Protein AF-A0A3N5YD74-F1 (afdb_monomer_lite)

Structure (mmCIF, N/CA/C/O backbone):
data_AF-A0A3N5YD74-F1
#
_entry.id   AF-A0A3N5YD74-F1
#
loop_
_atom_site.group_PDB
_atom_site.id
_atom_site.type_symbol
_atom_site.label_atom_id
_atom_site.label_alt_id
_atom_site.label_comp_id
_atom_site.label_asym_id
_atom_site.label_entity_id
_atom_site.label_seq_id
_atom_site.pdbx_PDB_ins_code
_atom_site.Cartn_x
_atom_site.Cartn_y
_atom_site.Cartn_z
_atom_site.occupancy
_atom_site.B_iso_or_equiv
_atom_site.auth_seq_id
_atom_site.auth_comp_id
_atom_site.auth_asym_id
_atom_site.auth_atom_id
_atom_site.pdbx_PDB_model_num
ATOM 1 N N . MET A 1 1 ? -2.105 -13.290 7.907 1.00 53.91 1 MET A N 1
ATOM 2 C CA . MET A 1 1 ? -2.723 -11.979 8.216 1.00 53.91 1 MET A CA 1
ATOM 3 C C . MET A 1 1 ? -2.906 -11.171 6.942 1.00 53.91 1 MET A C 1
ATOM 5 O O . MET A 1 1 ? -1.929 -10.875 6.258 1.00 53.91 1 MET A O 1
ATOM 9 N N . SER A 1 2 ? -4.147 -10.830 6.605 1.00 61.03 2 SER A N 1
ATOM 10 C CA . SER A 1 2 ? -4.459 -9.879 5.539 1.00 61.03 2 SER A CA 1
ATOM 11 C C . SER A 1 2 ? -3.885 -8.507 5.908 1.00 61.03 2 SER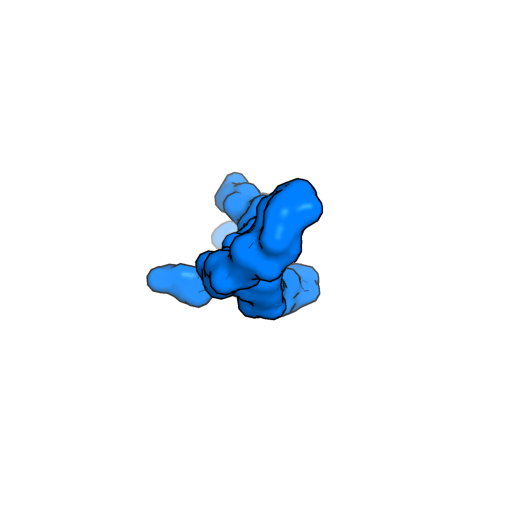 A C 1
ATOM 13 O O . SER A 1 2 ? -4.289 -7.917 6.906 1.00 61.03 2 SER A O 1
ATOM 15 N N . ARG A 1 3 ? -2.917 -7.999 5.129 1.00 74.94 3 ARG A N 1
ATOM 16 C CA . ARG A 1 3 ? -2.360 -6.641 5.281 1.00 74.94 3 ARG A CA 1
ATOM 17 C C . ARG A 1 3 ? -3.381 -5.607 4.798 1.00 74.94 3 ARG A C 1
ATOM 19 O O . ARG A 1 3 ? -3.166 -4.966 3.774 1.00 74.94 3 ARG A O 1
ATOM 26 N N . ILE A 1 4 ? -4.501 -5.493 5.506 1.00 83.06 4 ILE A N 1
ATOM 27 C CA . ILE A 1 4 ? -5.572 -4.539 5.225 1.00 83.06 4 ILE A CA 1
ATOM 28 C C . ILE A 1 4 ? -5.679 -3.577 6.407 1.00 83.06 4 ILE A C 1
ATOM 30 O O . ILE A 1 4 ? -5.704 -4.004 7.559 1.00 83.06 4 ILE A O 1
ATOM 34 N N . CYS A 1 5 ? -5.727 -2.275 6.131 1.00 84.12 5 CYS A N 1
ATOM 35 C CA . CYS A 1 5 ? -5.987 -1.276 7.164 1.00 84.12 5 CYS A CA 1
ATOM 36 C C . CYS A 1 5 ? -7.453 -1.357 7.617 1.00 84.12 5 CYS A C 1
ATOM 38 O O . CYS A 1 5 ? -8.348 -1.181 6.796 1.00 84.12 5 CYS A O 1
ATOM 40 N N . ALA A 1 6 ? -7.704 -1.562 8.911 1.00 80.88 6 ALA A N 1
ATOM 41 C CA . ALA A 1 6 ? -9.063 -1.651 9.460 1.00 80.88 6 ALA A CA 1
ATOM 42 C C . ALA A 1 6 ? -9.838 -0.315 9.453 1.00 80.88 6 ALA A C 1
ATOM 44 O O . ALA A 1 6 ? -11.061 -0.322 9.558 1.00 80.88 6 ALA A O 1
ATOM 45 N N . ILE A 1 7 ? -9.130 0.814 9.333 1.00 82.25 7 ILE A N 1
ATOM 46 C CA . ILE A 1 7 ? -9.702 2.170 9.324 1.00 82.25 7 ILE A CA 1
ATOM 47 C C . ILE A 1 7 ? -9.915 2.637 7.883 1.00 82.25 7 ILE A C 1
ATOM 49 O O . ILE A 1 7 ? -11.016 2.997 7.490 1.00 82.25 7 ILE A O 1
ATOM 53 N N . CYS A 1 8 ? -8.847 2.610 7.082 1.00 80.12 8 CYS A N 1
ATOM 54 C CA . CYS A 1 8 ? -8.836 3.176 5.733 1.00 80.12 8 CYS A CA 1
ATOM 55 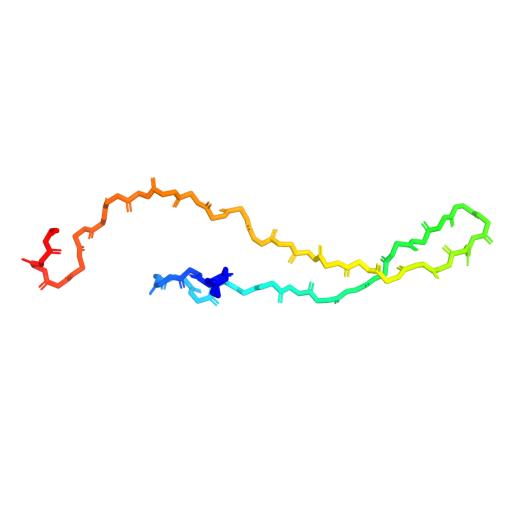C C . CYS A 1 8 ? -9.124 2.146 4.629 1.00 80.12 8 CYS A C 1
ATOM 57 O O . CYS A 1 8 ? -9.113 2.501 3.457 1.00 80.12 8 CYS A O 1
ATOM 59 N N . GLY A 1 9 ? -9.228 0.852 4.952 1.00 83.50 9 GLY A N 1
ATOM 60 C CA . GLY A 1 9 ? -9.425 -0.221 3.966 1.00 83.50 9 GLY A CA 1
ATOM 61 C C . GLY A 1 9 ? -8.250 -0.454 3.004 1.00 83.50 9 GLY A C 1
ATOM 62 O O . GLY A 1 9 ? -8.355 -1.276 2.094 1.00 83.50 9 GLY A O 1
ATOM 63 N N . LYS A 1 10 ? -7.117 0.247 3.183 1.00 87.25 10 LYS A N 1
ATOM 64 C CA . LYS A 1 10 ? -5.929 0.139 2.318 1.00 87.25 10 LYS A CA 1
ATOM 65 C C . LYS A 1 10 ? -5.477 -1.315 2.222 1.00 87.25 10 LYS A C 1
ATOM 67 O O . LYS A 1 10 ? -5.164 -1.925 3.244 1.00 87.25 10 LYS A O 1
ATOM 72 N N . LYS A 1 11 ? -5.414 -1.835 0.997 1.00 89.31 11 LYS A N 1
ATOM 73 C CA . LYS A 1 11 ? -5.075 -3.225 0.674 1.00 89.31 11 LYS A CA 1
ATOM 74 C C . LYS A 1 11 ? -3.845 -3.300 -0.235 1.00 89.31 11 LYS A C 1
ATOM 76 O O . LYS A 1 11 ? -3.531 -2.315 -0.903 1.00 89.31 11 LYS A O 1
ATOM 81 N N . PRO A 1 12 ? -3.139 -4.442 -0.279 1.00 90.31 12 PRO A N 1
ATOM 82 C CA . PRO A 1 12 ? -2.017 -4.622 -1.186 1.00 90.31 12 PRO A CA 1
ATOM 83 C C . PRO A 1 12 ? -2.488 -4.616 -2.637 1.00 90.31 12 PRO A C 1
ATOM 85 O O . PRO A 1 12 ? -3.495 -5.247 -2.958 1.00 90.31 12 PRO A O 1
ATOM 88 N N . ILE A 1 13 ? -1.730 -3.951 -3.500 1.00 90.00 13 ILE A N 1
ATOM 89 C CA . ILE A 1 13 ? -1.992 -3.874 -4.940 1.00 90.00 13 ILE A CA 1
ATOM 90 C C . ILE A 1 13 ? -0.956 -4.737 -5.665 1.00 90.00 13 ILE A C 1
ATOM 92 O O . ILE A 1 13 ? 0.173 -4.903 -5.195 1.00 90.00 13 ILE A O 1
ATOM 96 N N . VAL A 1 14 ? -1.341 -5.329 -6.789 1.00 91.19 14 VAL A N 1
ATOM 97 C CA . VAL A 1 14 ? -0.443 -6.092 -7.663 1.00 91.19 14 VAL A CA 1
ATOM 98 C C . VAL A 1 14 ? 0.001 -5.223 -8.834 1.00 91.19 14 VAL A C 1
AT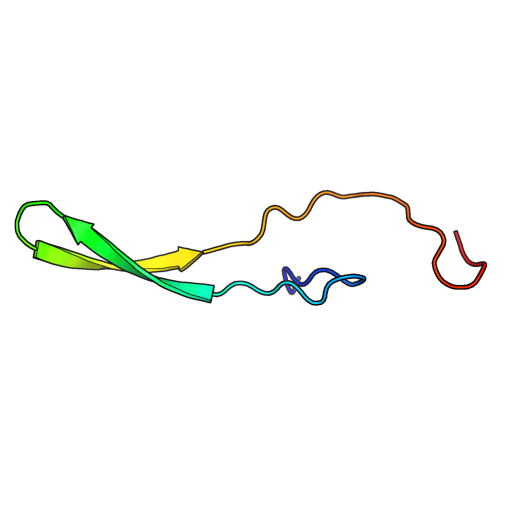OM 100 O O . VAL A 1 14 ? -0.775 -4.420 -9.340 1.00 91.19 14 VAL A O 1
ATOM 103 N N . GLY A 1 15 ? 1.246 -5.379 -9.268 1.00 92.50 15 GLY A N 1
ATOM 104 C CA . GLY A 1 15 ? 1.757 -4.725 -10.467 1.00 92.50 15 GLY A CA 1
ATOM 105 C C . GLY A 1 15 ? 3.059 -5.358 -10.939 1.00 92.50 15 GLY A C 1
ATOM 106 O O . GLY A 1 15 ? 3.335 -6.522 -10.632 1.00 92.50 15 GLY A O 1
ATOM 107 N N . SER A 1 16 ? 3.855 -4.595 -11.681 1.00 95.75 16 SER A N 1
ATOM 108 C CA . SER A 1 16 ? 5.102 -5.075 -12.276 1.00 95.75 16 SER A CA 1
ATOM 109 C C . SER A 1 16 ? 6.271 -4.144 -11.964 1.00 95.75 16 SER A C 1
ATOM 111 O O . SER A 1 16 ? 6.088 -2.941 -11.797 1.00 95.75 16 SER A O 1
ATOM 113 N N . HIS A 1 17 ? 7.473 -4.703 -11.894 1.00 94.19 17 HIS A N 1
ATOM 114 C CA . HIS A 1 17 ? 8.726 -3.965 -11.941 1.00 94.19 17 HIS A CA 1
ATOM 115 C C . HIS A 1 17 ? 9.268 -4.035 -13.370 1.00 94.19 17 HIS A C 1
ATOM 117 O O . HIS A 1 17 ? 9.365 -5.126 -13.930 1.00 94.19 17 HIS A O 1
ATOM 123 N N . ILE A 1 18 ? 9.576 -2.879 -13.953 1.00 94.44 18 ILE A N 1
ATOM 124 C CA . ILE A 1 18 ? 10.043 -2.741 -15.334 1.00 94.44 18 ILE A CA 1
ATOM 125 C C . ILE A 1 18 ? 11.482 -2.236 -15.261 1.00 94.44 18 ILE A C 1
ATOM 127 O O . ILE A 1 18 ? 11.740 -1.206 -14.639 1.00 94.44 18 ILE A O 1
ATOM 131 N N . SER A 1 19 ? 12.426 -2.985 -15.832 1.00 93.94 19 SER A N 1
ATOM 132 C CA . SER A 1 19 ? 13.822 -2.545 -15.923 1.00 93.94 19 SER A CA 1
ATOM 133 C C . SER A 1 19 ? 14.024 -1.545 -17.066 1.00 93.94 19 SER A C 1
ATOM 135 O O . SER A 1 19 ? 13.153 -1.367 -17.914 1.00 93.94 19 SER A O 1
ATOM 137 N N . HIS A 1 20 ? 15.210 -0.936 -17.137 1.00 95.00 20 HIS A N 1
ATOM 138 C CA . HIS A 1 20 ? 15.583 -0.061 -18.252 1.00 95.00 20 HIS A CA 1
ATOM 139 C C . HIS A 1 20 ? 15.546 -0.781 -19.615 1.00 95.00 20 HIS A C 1
ATOM 141 O O . HIS A 1 20 ? 15.157 -0.194 -20.615 1.00 95.00 20 HIS A O 1
ATOM 147 N N . ALA A 1 21 ? 15.863 -2.081 -19.632 1.00 96.00 21 ALA A N 1
ATOM 148 C CA . ALA A 1 21 ? 15.744 -2.951 -20.805 1.00 96.00 21 ALA A CA 1
ATOM 149 C C . ALA A 1 21 ? 14.321 -3.519 -21.013 1.00 96.00 21 ALA A C 1
ATOM 151 O O . ALA A 1 21 ? 14.129 -4.423 -21.816 1.00 96.00 21 ALA A O 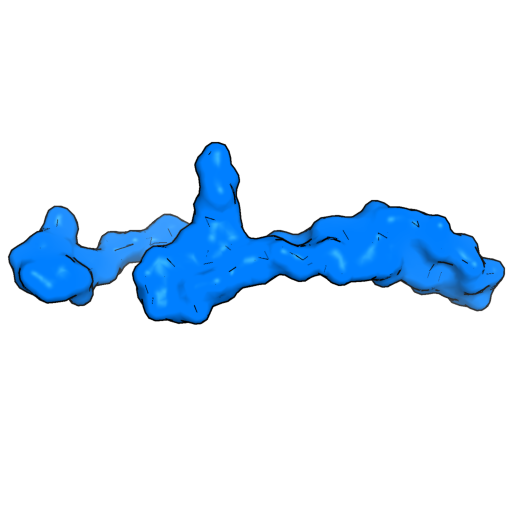1
ATOM 152 N N . HIS A 1 22 ? 13.326 -3.026 -20.269 1.00 93.12 22 HIS A N 1
ATOM 153 C CA . HIS A 1 22 ? 11.932 -3.468 -20.319 1.00 93.12 22 HIS A CA 1
ATOM 154 C C . HIS A 1 22 ? 11.693 -4.938 -19.903 1.00 93.12 22 HIS A C 1
ATOM 156 O O . HIS A 1 22 ? 10.715 -5.572 -20.307 1.00 93.12 22 HIS A O 1
ATOM 162 N N . ASN A 1 23 ? 12.538 -5.479 -19.018 1.00 94.31 23 ASN A N 1
ATOM 163 C CA . ASN A 1 23 ? 12.289 -6.781 -18.395 1.00 94.31 23 ASN A CA 1
ATOM 164 C C . ASN A 1 23 ? 11.214 -6.625 -17.314 1.00 94.31 23 ASN A C 1
ATOM 166 O O . ASN A 1 23 ? 11.389 -5.849 -16.370 1.00 94.31 23 ASN A O 1
ATOM 170 N N . VAL A 1 24 ? 10.111 -7.364 -17.452 1.00 94.38 24 VAL A N 1
ATOM 171 C CA . VAL A 1 24 ? 8.920 -7.233 -16.602 1.00 94.38 24 VAL A CA 1
ATOM 172 C C . VAL A 1 24 ? 8.855 -8.377 -15.591 1.00 94.38 24 VAL A C 1
ATOM 174 O O . VAL A 1 24 ? 8.664 -9.532 -15.963 1.00 94.38 24 VAL A O 1
ATOM 177 N N . THR A 1 25 ? 8.941 -8.064 -14.298 1.00 95.00 25 THR A N 1
ATOM 178 C CA . THR A 1 25 ? 8.722 -9.033 -13.207 1.00 95.00 25 THR A CA 1
ATOM 179 C C . THR A 1 25 ? 7.507 -8.648 -12.368 1.00 95.00 25 THR A C 1
ATOM 181 O O . THR A 1 25 ? 7.208 -7.469 -12.188 1.00 95.00 25 THR A O 1
ATOM 184 N N . LYS A 1 26 ? 6.752 -9.629 -11.855 1.00 93.81 26 LYS A N 1
ATOM 185 C CA . LYS A 1 26 ? 5.573 -9.357 -11.012 1.00 93.81 26 LYS A CA 1
ATOM 186 C C . LYS A 1 26 ? 6.010 -8.873 -9.629 1.00 93.81 26 LYS A C 1
ATOM 188 O O . LYS A 1 26 ? 6.889 -9.460 -9.006 1.00 93.81 26 LYS A O 1
ATOM 193 N N . ARG A 1 27 ? 5.355 -7.832 -9.113 1.00 92.81 27 ARG A N 1
ATOM 194 C CA . ARG A 1 27 ? 5.600 -7.271 -7.779 1.00 92.81 27 ARG A CA 1
ATOM 195 C C . ARG A 1 27 ? 4.285 -7.002 -7.054 1.00 92.81 27 ARG A C 1
ATOM 197 O O . ARG A 1 27 ? 3.267 -6.661 -7.650 1.00 92.81 27 ARG A O 1
ATOM 204 N N . ARG A 1 28 ? 4.329 -7.102 -5.726 1.00 90.38 28 ARG A N 1
ATOM 205 C CA . ARG A 1 28 ? 3.247 -6.678 -4.834 1.00 90.38 28 ARG A CA 1
ATOM 206 C C . ARG A 1 28 ? 3.607 -5.360 -4.149 1.00 90.38 28 ARG A C 1
ATOM 208 O O . ARG A 1 28 ? 4.662 -5.251 -3.524 1.00 90.38 28 ARG A O 1
ATOM 215 N N . PHE A 1 29 ? 2.722 -4.374 -4.230 1.00 88.44 29 PHE A N 1
ATOM 216 C CA . PHE A 1 29 ? 2.795 -3.126 -3.475 1.00 88.44 29 PHE A CA 1
ATOM 217 C C . PHE A 1 29 ? 2.050 -3.308 -2.158 1.00 88.44 29 PHE A C 1
ATOM 219 O O . PHE A 1 29 ? 0.822 -3.374 -2.122 1.00 88.44 29 PHE A O 1
ATOM 226 N N . ASN A 1 30 ? 2.803 -3.441 -1.068 1.00 90.19 30 ASN A N 1
ATOM 227 C CA . ASN A 1 30 ? 2.223 -3.566 0.261 1.00 90.19 30 ASN A CA 1
ATOM 228 C C . ASN A 1 30 ? 2.014 -2.170 0.869 1.00 90.19 30 ASN A C 1
ATOM 230 O O . ASN A 1 30 ? 2.937 -1.358 0.809 1.00 90.19 30 ASN A O 1
ATOM 234 N N . PRO A 1 31 ? 0.845 -1.885 1.472 1.00 86.50 31 PRO A N 1
ATOM 235 C CA . PRO A 1 31 ? 0.651 -0.653 2.221 1.00 86.50 31 PRO A CA 1
ATOM 236 C C . PRO A 1 31 ? 1.582 -0.621 3.440 1.00 86.50 31 PRO A C 1
ATOM 238 O O . PRO A 1 31 ? 1.838 -1.659 4.058 1.00 86.50 31 PRO A O 1
ATOM 241 N N . ASN A 1 32 ? 2.052 0.573 3.805 1.00 87.50 32 ASN A N 1
ATOM 242 C CA . ASN A 1 32 ? 2.801 0.797 5.040 1.00 87.50 32 ASN A CA 1
ATOM 243 C C . ASN A 1 32 ? 1.841 0.752 6.243 1.00 87.50 32 ASN A C 1
ATOM 245 O O . ASN A 1 32 ? 1.338 1.780 6.693 1.00 87.50 32 ASN A O 1
ATOM 249 N N . LEU A 1 33 ? 1.498 -0.458 6.692 1.00 84.88 33 LEU A N 1
ATOM 250 C CA . LEU A 1 33 ? 0.644 -0.668 7.859 1.00 84.88 33 LEU A CA 1
ATOM 251 C C . LEU A 1 33 ? 1.492 -0.652 9.122 1.00 84.88 33 LEU A C 1
ATOM 253 O O . LEU A 1 33 ? 2.325 -1.533 9.328 1.00 84.88 33 LEU A O 1
ATOM 257 N N . GLN A 1 34 ? 1.229 0.327 9.976 1.00 85.12 34 GLN A N 1
ATOM 258 C CA . GLN A 1 34 ? 1.853 0.441 11.285 1.00 85.12 34 GLN A CA 1
ATOM 259 C C . GLN A 1 34 ? 0.906 -0.089 12.360 1.00 85.12 34 GLN A C 1
ATOM 261 O O . GLN A 1 34 ? -0.313 0.081 12.277 1.00 85.12 34 GLN A O 1
ATOM 266 N N . ARG A 1 35 ? 1.471 -0.759 13.367 1.00 83.56 35 ARG A N 1
ATOM 267 C CA . ARG A 1 35 ? 0.718 -1.215 14.537 1.00 83.56 35 ARG A CA 1
ATOM 268 C C . ARG A 1 35 ? 0.478 -0.013 15.439 1.00 83.56 35 ARG A C 1
ATOM 270 O O . ARG A 1 35 ? 1.410 0.485 16.057 1.00 83.56 35 ARG A O 1
ATOM 277 N N . VAL A 1 36 ? -0.765 0.435 15.496 1.00 83.81 36 VAL A N 1
ATOM 278 C CA . VAL A 1 36 ? -1.209 1.531 16.357 1.00 83.81 36 VAL A CA 1
ATOM 279 C C . VAL A 1 36 ? -2.459 1.085 17.106 1.00 83.81 36 VAL A C 1
ATOM 281 O O . VAL A 1 36 ? -3.268 0.331 16.561 1.00 83.81 36 VAL A O 1
ATOM 284 N N . ARG A 1 37 ? -2.605 1.525 18.358 1.00 80.81 37 ARG A N 1
ATOM 285 C CA . ARG A 1 37 ? -3.861 1.383 19.101 1.00 80.81 37 ARG A CA 1
ATOM 286 C C . ARG A 1 37 ? -4.750 2.552 18.718 1.00 80.81 37 ARG A C 1
ATOM 288 O O . ARG A 1 37 ? -4.320 3.700 18.792 1.00 80.81 37 ARG A O 1
ATOM 295 N N . VAL A 1 38 ? -5.956 2.253 18.265 1.00 80.38 38 VAL A N 1
ATOM 296 C CA . VAL A 1 38 ? -6.935 3.258 17.858 1.00 80.38 38 VAL A CA 1
ATOM 297 C C . VAL A 1 38 ? -8.232 2.995 18.593 1.00 80.38 38 VAL A C 1
ATOM 299 O O . VAL A 1 38 ? -8.730 1.875 18.584 1.00 80.38 38 VAL A O 1
ATOM 302 N N . LEU A 1 39 ? -8.783 4.040 19.204 1.00 78.12 39 LEU A N 1
ATOM 303 C CA . LEU A 1 39 ? -10.114 3.996 19.792 1.00 78.12 39 LEU A CA 1
ATOM 304 C C . LEU A 1 39 ? -11.125 3.922 18.650 1.00 78.12 39 LEU A C 1
ATOM 306 O O . LEU A 1 39 ? -11.364 4.908 17.951 1.00 78.12 39 LEU A O 1
ATOM 310 N N . ARG A 1 40 ? -11.701 2.742 18.430 1.00 70.50 40 ARG A N 1
ATOM 311 C CA . ARG A 1 40 ? -12.765 2.548 17.444 1.00 70.50 40 ARG A CA 1
ATOM 312 C C . ARG A 1 40 ? -14.053 2.2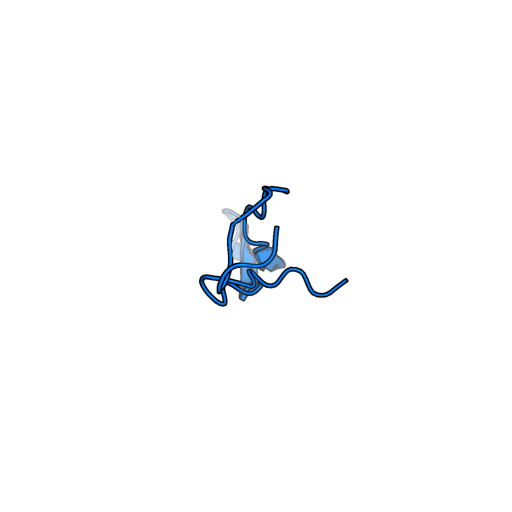60 18.205 1.00 70.50 40 ARG A C 1
ATOM 314 O O . ARG A 1 40 ? -14.157 1.229 18.852 1.00 70.50 40 ARG A O 1
ATOM 321 N N . ALA A 1 41 ? -15.014 3.183 18.141 1.00 66.62 41 ALA A N 1
ATOM 322 C CA . ALA A 1 41 ? -16.325 3.048 18.791 1.00 66.62 41 ALA A CA 1
ATOM 323 C C . ALA A 1 41 ? -16.270 2.715 20.304 1.00 66.62 41 ALA A C 1
ATOM 325 O O . ALA A 1 41 ? -17.028 1.883 20.788 1.00 66.62 41 ALA A O 1
ATOM 326 N N . GLY A 1 42 ? -15.370 3.360 21.056 1.00 59.69 42 GLY A N 1
ATOM 327 C CA . GLY A 1 42 ? -15.322 3.240 22.522 1.00 59.69 42 GLY A CA 1
ATOM 328 C C . GLY A 1 42 ? -14.645 1.980 23.072 1.00 59.69 42 GLY A C 1
ATOM 329 O O . GLY A 1 42 ? -14.645 1.789 24.283 1.00 59.69 42 GLY A O 1
ATOM 330 N N . GLN A 1 43 ? -14.038 1.145 22.228 1.00 57.00 43 GLN A N 1
ATOM 331 C CA . GLN A 1 43 ? -13.233 0.006 22.673 1.00 57.00 43 GLN A CA 1
ATOM 332 C C . GLN A 1 43 ? -11.759 0.248 22.325 1.00 57.00 43 GLN A C 1
ATOM 334 O O . GLN A 1 43 ? -11.429 0.590 21.183 1.00 57.00 43 GLN A O 1
ATOM 339 N N . ALA A 1 44 ? -10.914 0.161 23.357 1.00 52.12 44 ALA A N 1
ATOM 340 C CA . ALA A 1 44 ? -9.464 0.348 23.315 1.00 52.12 44 ALA A CA 1
ATOM 341 C C . ALA A 1 44 ? -8.727 -0.977 23.087 1.00 52.12 44 ALA A C 1
ATOM 343 O O . ALA A 1 44 ? -9.204 -2.008 23.611 1.00 52.12 44 ALA A O 1
#

pLDDT: mean 83.7, std 11.76, range [52.12, 96.0]

Foldseek 3Di:
DFLADPPPRDHKDKDWDQDPVRDTDIDIRGDPDDDDDDQDPNDD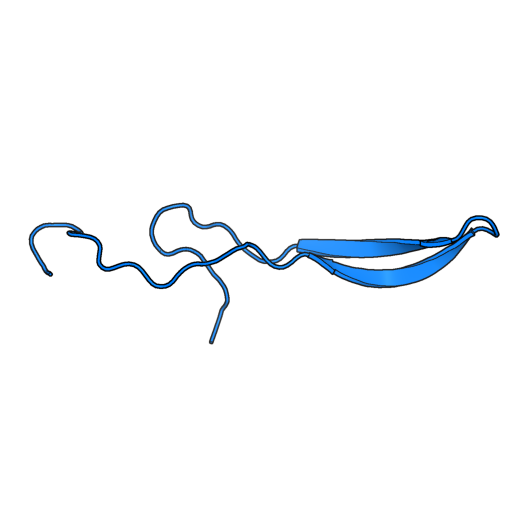

Secondary structure (DSSP, 8-state):
-----TTT----EEEEEE-TT--EEEEEE----------BTTB-

Sequence (44 aa):
MSRICAICGKKPIVGSHISHAHNVTKRRFNPNLQRVRVLRAGQA

Radius of gyration: 15.96 Å; chains: 1; bounding box: 32×16×44 Å